Protein AF-A0A1Q3W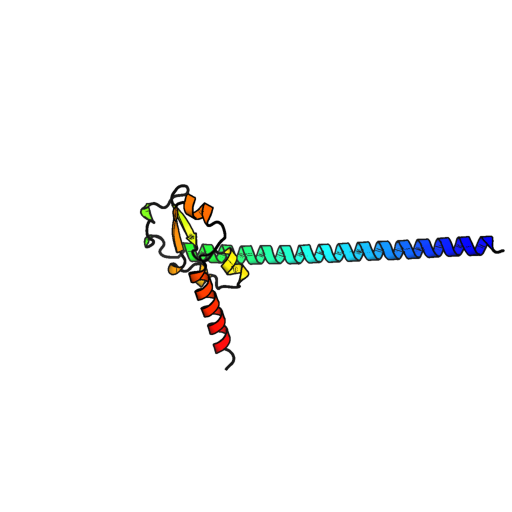SR1-F1 (afdb_monomer_lite)

Structure (mmCIF, N/CA/C/O backbone):
data_AF-A0A1Q3WSR1-F1
#
_entry.id   AF-A0A1Q3WSR1-F1
#
loop_
_atom_site.group_PDB
_atom_site.id
_atom_site.type_symbol
_atom_site.label_atom_id
_atom_site.label_alt_id
_atom_site.label_comp_id
_atom_site.label_asym_id
_atom_site.label_entity_id
_atom_site.label_seq_id
_atom_site.pdbx_PDB_ins_code
_atom_site.Cartn_x
_atom_site.Cartn_y
_atom_site.Cartn_z
_atom_site.occupancy
_atom_site.B_iso_or_equiv
_atom_site.auth_seq_id
_atom_site.auth_comp_id
_atom_site.auth_asym_id
_atom_site.auth_atom_id
_atom_site.pdbx_PDB_model_num
ATOM 1 N N . MET A 1 1 ? 48.053 4.227 -53.765 1.00 57.50 1 MET A N 1
ATOM 2 C CA . MET A 1 1 ? 47.174 3.125 -53.301 1.00 57.50 1 MET A CA 1
ATOM 3 C C . MET A 1 1 ? 46.746 3.233 -51.829 1.00 57.50 1 MET A C 1
ATOM 5 O O . MET A 1 1 ? 45.699 2.696 -51.495 1.00 57.50 1 MET A O 1
ATOM 9 N N . GLU A 1 2 ? 47.460 3.946 -50.946 1.00 57.81 2 GLU A N 1
ATOM 10 C CA . GLU A 1 2 ? 47.101 4.036 -49.511 1.00 57.81 2 GLU A CA 1
ATOM 11 C C . GLU A 1 2 ? 45.817 4.828 -49.201 1.00 57.81 2 GLU A C 1
ATOM 13 O O . GLU A 1 2 ? 45.042 4.427 -48.335 1.00 57.81 2 GLU A O 1
ATOM 18 N N . ARG A 1 3 ? 45.518 5.893 -49.960 1.00 57.91 3 ARG A N 1
ATOM 19 C CA . ARG A 1 3 ? 44.303 6.717 -49.775 1.00 57.91 3 ARG A CA 1
ATOM 20 C C . ARG A 1 3 ? 42.979 5.942 -49.905 1.00 57.91 3 ARG A C 1
ATOM 22 O O . ARG A 1 3 ? 41.986 6.349 -49.312 1.00 57.91 3 ARG A O 1
ATOM 29 N N . PHE A 1 4 ? 42.958 4.827 -50.640 1.00 59.62 4 PHE A N 1
ATOM 30 C CA . PHE A 1 4 ? 41.748 4.022 -50.864 1.00 59.62 4 PHE A CA 1
ATOM 31 C C . PHE A 1 4 ? 41.446 3.069 -49.690 1.00 59.62 4 PHE A C 1
ATOM 33 O O . PHE A 1 4 ? 40.285 2.847 -49.354 1.00 59.62 4 PHE A O 1
ATOM 40 N N . LYS A 1 5 ? 42.487 2.575 -48.997 1.00 62.59 5 LYS A N 1
ATOM 41 C CA . LYS A 1 5 ? 42.347 1.715 -47.805 1.00 62.59 5 LYS A CA 1
ATOM 42 C C . LYS A 1 5 ? 41.746 2.474 -46.612 1.00 62.59 5 LYS A C 1
ATOM 44 O O . LYS A 1 5 ? 40.928 1.918 -45.886 1.00 62.59 5 LYS A O 1
ATOM 49 N N . GLY A 1 6 ? 42.082 3.758 -46.457 1.00 70.50 6 GLY A N 1
ATOM 50 C CA . GLY A 1 6 ? 41.540 4.608 -45.389 1.00 70.50 6 GLY A CA 1
ATOM 51 C C . GLY A 1 6 ? 40.036 4.878 -45.513 1.00 70.50 6 GLY A C 1
ATOM 52 O O . GLY A 1 6 ? 39.322 4.825 -44.515 1.00 70.50 6 GLY A O 1
ATOM 53 N N . TRP A 1 7 ? 39.526 5.110 -46.730 1.00 74.81 7 TRP A N 1
ATOM 54 C CA . TRP A 1 7 ? 38.093 5.358 -46.951 1.00 74.81 7 TRP A CA 1
ATOM 55 C C . TRP A 1 7 ? 37.237 4.125 -46.632 1.00 74.81 7 TRP A C 1
ATOM 57 O O . TRP A 1 7 ? 36.203 4.256 -45.983 1.00 74.81 7 TRP A O 1
ATOM 67 N N . TYR A 1 8 ? 37.696 2.927 -47.006 1.00 74.75 8 TYR A N 1
ATOM 68 C CA . TYR A 1 8 ? 36.999 1.677 -46.689 1.00 74.75 8 TYR A CA 1
ATOM 69 C C . TYR A 1 8 ? 36.946 1.405 -45.177 1.00 74.75 8 TYR A C 1
ATOM 71 O O . TYR A 1 8 ? 35.878 1.098 -44.646 1.00 74.75 8 TYR A O 1
ATOM 79 N N . GLN A 1 9 ? 38.063 1.602 -44.464 1.00 77.69 9 GLN A N 1
ATOM 80 C CA . GLN A 1 9 ? 38.105 1.462 -43.004 1.00 77.69 9 GLN A CA 1
ATOM 81 C C . GLN A 1 9 ? 37.158 2.455 -42.311 1.00 77.69 9 GLN A C 1
ATOM 83 O O . GLN A 1 9 ? 36.388 2.070 -41.437 1.00 77.69 9 GLN A O 1
ATOM 88 N N . LEU A 1 10 ? 37.136 3.715 -42.762 1.00 79.75 10 LEU A N 1
ATOM 89 C CA . LEU A 1 10 ? 36.224 4.744 -42.250 1.00 79.75 10 LEU A CA 1
ATOM 90 C C . LEU A 1 10 ? 34.745 4.368 -42.428 1.00 79.75 10 LEU A C 1
ATOM 92 O O . LEU A 1 10 ? 33.940 4.624 -41.532 1.00 79.75 10 LEU A O 1
ATOM 96 N N . GLN A 1 11 ? 34.367 3.784 -43.570 1.00 80.38 11 GLN A N 1
ATOM 97 C CA . GLN A 1 11 ? 32.992 3.324 -43.807 1.00 80.38 11 GLN A CA 1
ATOM 98 C C . GLN A 1 11 ? 32.638 2.125 -42.921 1.00 80.38 11 GLN A C 1
ATOM 100 O O . GLN A 1 11 ? 31.557 2.097 -42.330 1.00 80.38 11 GLN A O 1
ATOM 105 N N . HIS A 1 12 ? 33.561 1.171 -42.772 1.00 81.19 12 HIS A N 1
ATOM 106 C CA . HIS A 1 12 ? 33.373 0.026 -41.887 1.00 81.19 12 HIS A CA 1
ATOM 107 C C . HIS A 1 12 ? 33.180 0.470 -40.429 1.00 81.19 12 HIS A C 1
ATOM 109 O O . HIS A 1 12 ? 32.213 0.067 -39.786 1.00 81.19 12 HIS A O 1
ATOM 115 N N . ASP A 1 13 ? 34.025 1.370 -39.926 1.00 88.19 13 ASP A N 1
ATOM 116 C CA . ASP A 1 13 ? 33.946 1.860 -38.547 1.00 88.19 13 ASP A CA 1
ATOM 117 C C . ASP A 1 13 ? 32.657 2.649 -38.284 1.00 88.19 13 ASP A C 1
ATOM 119 O O . ASP A 1 13 ? 32.052 2.514 -37.219 1.00 88.19 13 ASP A O 1
ATOM 123 N N . LYS A 1 14 ? 32.193 3.446 -39.257 1.00 88.62 14 LYS A N 1
ATOM 124 C CA . LYS A 1 14 ? 30.889 4.127 -39.179 1.00 88.62 14 LYS A CA 1
ATOM 125 C C . LYS A 1 14 ? 29.739 3.128 -39.072 1.00 88.62 14 LYS A C 1
ATOM 127 O O . LYS A 1 14 ? 28.873 3.302 -38.219 1.00 88.62 14 LYS A O 1
ATOM 132 N N . HIS A 1 15 ? 29.753 2.071 -39.884 1.00 89.31 15 HIS A N 1
ATOM 133 C CA . HIS A 1 15 ? 28.731 1.021 -39.842 1.00 89.31 15 HIS A CA 1
ATOM 134 C C . HIS A 1 15 ? 28.733 0.269 -38.511 1.00 89.31 15 HIS A C 1
ATOM 136 O O . HIS A 1 15 ? 27.676 0.033 -37.931 1.00 89.31 15 HIS A O 1
ATOM 142 N N . GLN A 1 16 ? 29.915 -0.065 -37.985 1.00 89.81 16 GLN A N 1
ATOM 143 C CA . GLN A 1 16 ? 30.031 -0.718 -36.679 1.00 89.81 16 GLN A CA 1
ATOM 144 C C . GLN A 1 16 ? 29.532 0.187 -35.549 1.00 89.81 16 GLN A C 1
ATOM 146 O O . GLN A 1 16 ? 28.783 -0.272 -34.688 1.00 89.81 16 GLN A O 1
ATOM 151 N N . LYS A 1 17 ? 29.864 1.484 -35.577 1.00 91.50 17 LYS A N 1
ATOM 152 C CA . LYS A 1 17 ? 29.350 2.460 -34.603 1.00 91.50 17 LYS A CA 1
ATOM 153 C C . LYS A 1 17 ? 27.829 2.601 -34.673 1.00 91.50 17 LYS A C 1
ATOM 155 O O . LYS A 1 17 ? 27.182 2.647 -33.630 1.00 91.50 17 LYS A O 1
ATOM 160 N N . GLU A 1 18 ? 27.242 2.622 -35.869 1.00 92.38 18 GLU A N 1
ATOM 161 C CA . GLU A 1 18 ? 25.784 2.698 -36.026 1.00 92.38 18 GLU A CA 1
ATOM 162 C C . GLU A 1 18 ? 25.090 1.413 -35.544 1.00 92.38 18 GLU A C 1
ATOM 164 O O . GLU A 1 18 ? 24.081 1.478 -34.839 1.00 92.38 18 GLU A O 1
ATOM 169 N N . LYS A 1 19 ? 25.666 0.236 -35.821 1.00 93.31 19 LYS A N 1
ATOM 170 C CA . LYS A 1 19 ? 25.193 -1.042 -35.260 1.00 93.31 19 LYS A CA 1
ATOM 171 C C . LYS A 1 19 ? 25.240 -1.058 -33.733 1.00 93.31 19 LYS A C 1
ATOM 173 O O . LYS A 1 19 ? 24.278 -1.457 -33.087 1.00 93.31 19 LYS A O 1
ATOM 178 N N . GLN A 1 20 ? 26.340 -0.596 -33.145 1.00 93.25 20 GLN A N 1
ATOM 179 C CA . GLN A 1 20 ? 26.474 -0.509 -31.689 1.00 93.25 20 GLN A CA 1
ATOM 180 C C . GLN A 1 20 ? 25.448 0.461 -31.092 1.00 93.25 20 GLN A C 1
ATOM 182 O O . GLN A 1 20 ? 24.801 0.149 -30.093 1.00 93.25 20 GLN A O 1
ATOM 187 N N . ARG A 1 21 ? 25.241 1.617 -31.729 1.00 94.88 21 ARG A N 1
ATOM 188 C CA . ARG A 1 21 ? 24.255 2.614 -31.299 1.00 94.88 21 ARG A CA 1
ATOM 189 C C . ARG A 1 21 ? 22.827 2.076 -31.362 1.00 94.88 21 ARG A C 1
ATOM 191 O O . ARG A 1 21 ? 22.069 2.260 -30.412 1.00 94.88 21 ARG A O 1
ATOM 198 N N . THR A 1 22 ? 22.456 1.423 -32.459 1.00 95.19 22 THR A N 1
ATOM 199 C CA . THR A 1 22 ? 21.119 0.832 -32.631 1.00 95.19 22 THR A CA 1
ATOM 200 C C . THR A 1 22 ? 20.863 -0.279 -31.615 1.00 95.19 22 THR A C 1
ATOM 202 O O . THR A 1 22 ? 19.831 -0.238 -30.944 1.00 95.19 22 THR A O 1
ATOM 205 N N . ALA A 1 23 ? 21.833 -1.172 -31.393 1.00 95.75 23 ALA A N 1
ATOM 206 C CA . ALA A 1 23 ? 21.752 -2.196 -30.352 1.00 95.75 23 ALA A CA 1
ATOM 207 C C . ALA A 1 23 ? 21.584 -1.588 -28.947 1.00 95.75 23 ALA A C 1
ATOM 209 O O . ALA A 1 23 ? 20.735 -2.029 -28.174 1.00 95.75 23 ALA A O 1
ATOM 210 N N . GLN A 1 24 ? 22.328 -0.525 -28.620 1.00 95.31 24 GLN A N 1
ATOM 211 C CA . GLN A 1 24 ? 22.188 0.161 -27.331 1.00 95.31 24 GLN A CA 1
ATOM 212 C C . GLN A 1 24 ? 20.802 0.803 -27.159 1.00 95.31 24 GLN A C 1
ATOM 214 O O . GLN A 1 24 ? 20.219 0.755 -26.073 1.00 95.31 24 GLN A O 1
ATOM 219 N N . ILE A 1 25 ? 20.255 1.409 -28.219 1.00 97.19 25 ILE A N 1
ATOM 220 C CA . ILE A 1 25 ? 18.901 1.984 -28.206 1.00 97.19 25 ILE A CA 1
ATOM 221 C C . ILE A 1 25 ? 17.861 0.890 -27.958 1.00 97.19 25 ILE A C 1
ATOM 223 O O . ILE A 1 25 ? 16.946 1.092 -27.159 1.00 97.19 25 ILE A O 1
ATOM 227 N N . GLU A 1 26 ? 17.993 -0.256 -28.621 1.00 97.25 26 GLU A N 1
ATOM 228 C CA . GLU A 1 26 ? 17.088 -1.392 -28.457 1.00 97.25 26 GLU A CA 1
ATOM 229 C C . GLU A 1 26 ? 17.137 -1.957 -27.033 1.00 97.25 26 GLU A C 1
ATOM 231 O O . GLU A 1 26 ? 16.090 -2.105 -26.401 1.00 97.25 26 GLU A O 1
ATOM 236 N N . GLN A 1 27 ? 18.335 -2.149 -26.474 1.00 96.75 27 GLN A N 1
ATOM 237 C CA . GLN A 1 27 ? 18.509 -2.572 -25.082 1.00 96.75 27 GLN A CA 1
ATOM 238 C C . GLN A 1 27 ? 17.853 -1.597 -24.096 1.00 96.75 27 GLN A C 1
ATOM 240 O O . GLN A 1 27 ? 17.128 -2.012 -23.190 1.00 96.75 27 GLN A O 1
ATOM 245 N N . ASN A 1 28 ? 18.044 -0.290 -24.292 1.00 97.88 28 ASN A N 1
ATOM 246 C CA . ASN A 1 28 ? 17.428 0.729 -23.441 1.00 97.88 28 ASN A CA 1
ATOM 247 C C . ASN A 1 28 ? 15.895 0.717 -23.550 1.00 97.88 28 ASN A C 1
ATOM 249 O O . ASN A 1 28 ? 15.201 0.886 -22.545 1.00 97.88 28 ASN A O 1
ATOM 253 N N . ARG A 1 29 ? 15.352 0.502 -24.756 1.00 97.62 29 ARG A N 1
ATOM 254 C CA . ARG A 1 29 ? 13.904 0.364 -24.979 1.00 97.62 29 ARG A CA 1
ATOM 255 C C . ARG A 1 29 ? 13.348 -0.878 -24.288 1.00 97.62 29 ARG A C 1
ATOM 257 O O . ARG A 1 29 ? 12.327 -0.762 -23.616 1.00 97.62 29 ARG A O 1
ATOM 264 N N . ALA A 1 30 ? 14.025 -2.019 -24.406 1.00 97.44 30 ALA A N 1
ATOM 265 C CA . ALA A 1 30 ? 13.631 -3.262 -23.751 1.00 97.44 30 ALA A CA 1
ATOM 266 C C . ALA A 1 30 ? 13.629 -3.114 -22.223 1.00 97.44 30 ALA A C 1
ATOM 268 O O . ALA A 1 30 ? 12.635 -3.434 -21.576 1.00 97.44 30 ALA A O 1
ATOM 269 N N . LYS A 1 31 ? 14.688 -2.523 -21.651 1.00 97.50 31 LYS A N 1
ATOM 270 C CA . LYS A 1 31 ? 14.769 -2.241 -20.211 1.00 97.50 31 LYS A CA 1
ATOM 271 C C . LYS A 1 31 ? 13.621 -1.346 -19.739 1.00 97.50 31 LYS A C 1
ATOM 273 O O . LYS A 1 31 ? 12.954 -1.663 -18.760 1.00 97.50 31 LYS A O 1
ATOM 278 N N . LYS A 1 32 ? 13.340 -0.262 -20.468 1.00 97.81 32 LYS A N 1
ATOM 279 C CA . LYS A 1 32 ? 12.237 0.652 -20.142 1.00 97.81 32 LYS A CA 1
ATOM 280 C C . LYS A 1 32 ? 10.866 -0.028 -20.244 1.00 97.81 32 LYS A C 1
ATOM 282 O O . LYS A 1 32 ? 9.981 0.262 -19.442 1.00 97.81 32 LYS A O 1
ATOM 287 N N . ALA A 1 33 ? 10.676 -0.907 -21.227 1.00 97.56 33 ALA A N 1
ATOM 288 C CA . ALA A 1 33 ? 9.442 -1.675 -21.376 1.00 97.56 33 ALA A CA 1
ATOM 289 C C . ALA A 1 33 ? 9.239 -2.646 -20.201 1.00 97.56 33 ALA A C 1
ATOM 291 O O . ALA A 1 33 ? 8.135 -2.728 -19.664 1.00 97.56 33 ALA A O 1
ATOM 292 N N . GLU A 1 34 ? 10.307 -3.312 -19.762 1.00 97.75 34 GLU A N 1
ATOM 293 C CA . GLU A 1 34 ? 10.274 -4.211 -18.609 1.00 97.75 34 GLU A CA 1
ATOM 294 C C . GLU A 1 34 ? 9.972 -3.467 -17.303 1.00 97.75 34 GLU A C 1
ATOM 296 O O . GLU A 1 34 ? 9.078 -3.855 -16.553 1.00 97.75 34 GLU A O 1
ATOM 301 N N . GLU A 1 35 ? 10.638 -2.337 -17.063 1.00 97.81 35 GLU A N 1
ATOM 302 C CA . GLU A 1 35 ? 10.357 -1.474 -15.909 1.00 97.81 35 GLU A CA 1
ATOM 303 C C . GLU A 1 35 ? 8.894 -1.000 -15.899 1.00 97.81 35 GLU A C 1
ATOM 305 O O . GLU A 1 35 ? 8.229 -1.029 -14.861 1.00 97.81 35 GLU A O 1
ATOM 310 N N . ALA A 1 36 ? 8.354 -0.614 -17.060 1.00 97.69 36 ALA A N 1
ATOM 311 C CA . ALA A 1 36 ? 6.953 -0.220 -17.188 1.00 97.69 36 ALA A CA 1
ATOM 312 C C . ALA A 1 36 ? 5.987 -1.383 -16.896 1.00 97.69 36 ALA A C 1
ATOM 314 O O . ALA A 1 36 ? 4.946 -1.167 -16.265 1.00 97.69 36 ALA A O 1
ATOM 315 N N . ARG A 1 37 ? 6.328 -2.610 -17.314 1.00 97.94 37 ARG A N 1
ATOM 316 C CA . ARG A 1 37 ? 5.553 -3.823 -17.019 1.00 97.94 37 ARG A CA 1
ATOM 317 C C . ARG A 1 37 ? 5.509 -4.097 -15.518 1.00 97.94 37 ARG A C 1
ATOM 319 O O . ARG A 1 37 ? 4.417 -4.158 -14.955 1.00 97.94 37 ARG A O 1
ATOM 326 N N . LEU A 1 38 ? 6.668 -4.153 -14.866 1.00 96.88 38 LEU A N 1
ATOM 327 C CA . LEU A 1 38 ? 6.777 -4.390 -13.422 1.00 96.88 38 LEU A CA 1
ATOM 328 C C . LEU A 1 38 ? 6.019 -3.327 -12.613 1.00 96.88 38 LEU A C 1
ATOM 330 O O . LEU A 1 38 ? 5.307 -3.638 -11.656 1.00 96.88 38 LEU A O 1
ATOM 334 N N . MET A 1 39 ? 6.106 -2.058 -13.023 1.00 96.75 39 MET A N 1
ATOM 335 C CA . MET A 1 39 ? 5.354 -0.973 -12.388 1.00 96.75 39 MET A CA 1
ATOM 336 C C . MET A 1 39 ? 3.837 -1.134 -12.548 1.00 96.75 39 MET A C 1
ATOM 338 O O . MET A 1 39 ? 3.086 -0.858 -11.606 1.00 96.75 39 MET A O 1
ATOM 342 N N . ARG A 1 40 ? 3.367 -1.594 -13.714 1.00 97.19 40 ARG A N 1
ATOM 343 C CA . ARG A 1 40 ? 1.944 -1.873 -13.956 1.00 97.19 40 ARG A CA 1
ATOM 344 C C . ARG A 1 40 ? 1.444 -3.019 -13.081 1.00 97.19 40 ARG A C 1
ATOM 346 O O . ARG A 1 40 ? 0.393 -2.872 -12.458 1.00 97.19 40 ARG A O 1
ATOM 353 N N . GLU A 1 41 ? 2.190 -4.114 -13.006 1.00 97.25 41 GLU A N 1
ATOM 354 C CA . GLU A 1 41 ? 1.855 -5.277 -12.177 1.00 97.25 41 GLU A CA 1
ATOM 355 C C . GLU A 1 41 ? 1.798 -4.898 -10.696 1.00 97.25 41 GLU A C 1
ATOM 357 O O . GLU A 1 41 ? 0.797 -5.152 -10.025 1.00 97.25 41 GLU A O 1
ATOM 362 N N . LYS A 1 42 ? 2.804 -4.168 -10.200 1.00 96.31 42 LYS A N 1
ATOM 363 C CA . LYS A 1 42 ? 2.817 -3.660 -8.823 1.00 96.31 42 LYS A CA 1
ATOM 364 C C . LYS A 1 42 ? 1.614 -2.762 -8.525 1.00 96.31 42 LYS A C 1
ATOM 366 O O . LYS A 1 42 ? 1.018 -2.872 -7.455 1.00 96.31 42 LYS A O 1
ATOM 371 N N . LYS A 1 43 ? 1.225 -1.891 -9.464 1.00 96.88 43 LYS A N 1
ATOM 372 C CA . LYS A 1 43 ? 0.037 -1.031 -9.326 1.00 96.88 43 LYS A CA 1
ATOM 373 C C . LYS A 1 43 ? -1.258 -1.847 -9.270 1.00 96.88 43 LYS A C 1
ATOM 375 O O . LYS A 1 43 ? -2.151 -1.507 -8.497 1.00 96.88 43 LYS A O 1
ATOM 380 N N . GLN A 1 44 ? -1.366 -2.905 -10.073 1.00 97.94 44 GLN A N 1
ATOM 381 C CA . GLN A 1 44 ? -2.520 -3.808 -10.061 1.00 97.94 44 GLN A CA 1
ATOM 382 C C . GLN A 1 44 ? -2.598 -4.606 -8.755 1.00 97.94 44 GLN A C 1
ATOM 384 O O . GLN A 1 44 ? -3.662 -4.645 -8.142 1.00 97.94 44 GLN A O 1
ATOM 389 N N . ALA A 1 45 ? -1.474 -5.159 -8.293 1.00 98.19 45 ALA A N 1
ATOM 390 C CA . ALA A 1 45 ? -1.389 -5.874 -7.023 1.00 98.19 45 ALA A CA 1
ATOM 391 C C . ALA A 1 45 ? -1.761 -4.972 -5.837 1.00 98.19 45 ALA A C 1
ATOM 393 O O . ALA A 1 45 ? -2.574 -5.362 -5.001 1.00 98.19 45 ALA A O 1
ATOM 394 N N . TRP A 1 46 ? -1.242 -3.738 -5.806 1.00 97.94 46 TRP A N 1
ATOM 395 C CA . TRP A 1 46 ? -1.615 -2.741 -4.800 1.00 97.94 46 TRP A CA 1
ATOM 396 C C . TRP A 1 46 ? -3.117 -2.461 -4.810 1.00 97.94 46 TRP A C 1
ATOM 398 O O . TRP A 1 46 ? -3.747 -2.491 -3.759 1.00 97.94 46 TRP A O 1
ATOM 408 N N . LYS A 1 47 ? -3.698 -2.226 -5.994 1.00 98.12 47 LYS A N 1
ATOM 409 C CA . LYS A 1 47 ? -5.129 -1.945 -6.122 1.00 98.12 47 LYS A CA 1
ATOM 410 C C . LYS A 1 47 ? -5.980 -3.105 -5.606 1.00 98.12 47 LYS A C 1
ATOM 412 O O . LYS A 1 47 ? -6.910 -2.878 -4.839 1.00 98.12 47 LYS A O 1
ATOM 417 N N . LEU A 1 48 ? -5.658 -4.335 -6.005 1.00 98.44 48 LEU A N 1
ATOM 418 C CA . LEU A 1 48 ? -6.381 -5.523 -5.554 1.00 98.44 48 LEU A CA 1
ATOM 419 C C . LEU A 1 48 ? -6.300 -5.675 -4.030 1.00 98.44 48 LEU A C 1
ATOM 421 O O . LEU A 1 48 ? -7.318 -5.911 -3.378 1.00 98.44 48 LEU A O 1
ATOM 425 N N . TYR A 1 49 ? -5.106 -5.492 -3.465 1.00 98.69 49 TYR A N 1
ATOM 426 C CA . TYR A 1 49 ? -4.883 -5.532 -2.025 1.00 98.69 49 TYR A CA 1
ATOM 427 C C . TYR A 1 49 ? -5.710 -4.467 -1.298 1.00 98.69 49 TYR A C 1
ATOM 429 O O . TYR A 1 49 ? -6.496 -4.790 -0.408 1.00 98.69 49 TYR A O 1
ATOM 437 N N . SER A 1 50 ? -5.598 -3.201 -1.715 1.00 98.25 50 SER A N 1
ATOM 438 C CA . SER A 1 50 ? -6.306 -2.091 -1.076 1.00 98.25 50 SER A CA 1
ATOM 439 C C . SER A 1 50 ? -7.822 -2.241 -1.175 1.00 98.25 50 SER A C 1
ATOM 441 O O . SER A 1 50 ? -8.521 -2.012 -0.191 1.00 98.25 50 SER A O 1
ATOM 443 N N . ASP A 1 51 ? -8.339 -2.656 -2.335 1.00 98.44 51 ASP A N 1
ATOM 444 C CA . ASP A 1 51 ? -9.775 -2.862 -2.541 1.00 98.44 51 ASP A CA 1
ATOM 445 C C . ASP A 1 51 ? -10.297 -3.986 -1.631 1.00 98.44 51 ASP A C 1
ATOM 447 O O . ASP A 1 51 ? -11.372 -3.864 -1.040 1.00 98.44 51 ASP A O 1
ATOM 451 N N . THR A 1 52 ? -9.515 -5.058 -1.471 1.00 98.62 52 THR A N 1
ATOM 452 C CA . THR A 1 52 ? -9.855 -6.190 -0.598 1.00 98.62 52 THR A CA 1
ATOM 453 C C . THR A 1 52 ? -9.870 -5.777 0.870 1.00 98.62 52 THR A C 1
ATOM 455 O O . THR A 1 52 ? -10.851 -6.050 1.561 1.00 98.62 52 THR A O 1
ATOM 458 N N . VAL A 1 53 ? -8.843 -5.059 1.337 1.00 98.62 53 VAL A N 1
ATOM 459 C CA . VAL A 1 53 ? -8.801 -4.516 2.705 1.00 98.62 53 VAL A CA 1
ATOM 460 C C . VAL A 1 53 ? -10.016 -3.630 2.965 1.00 98.62 53 VAL A C 1
ATOM 462 O O . VAL A 1 53 ? -10.735 -3.851 3.933 1.00 98.62 53 VAL A O 1
ATOM 465 N N . TRP A 1 54 ? -10.322 -2.681 2.077 1.00 98.31 54 TRP A N 1
ATOM 466 C CA . TRP A 1 54 ? -11.472 -1.791 2.258 1.00 98.31 54 TRP A CA 1
ATOM 467 C C . TRP A 1 54 ? -12.814 -2.519 2.230 1.00 98.31 54 TRP A C 1
ATOM 469 O O . TRP A 1 54 ? -13.721 -2.150 2.979 1.00 98.31 54 TRP A O 1
ATOM 479 N N . LYS A 1 55 ? -12.957 -3.550 1.391 1.00 98.50 55 LYS A N 1
ATOM 480 C CA . LYS A 1 55 ? -14.144 -4.412 1.383 1.00 98.50 55 LYS A CA 1
ATOM 481 C C . LYS A 1 55 ? -14.334 -5.086 2.744 1.00 98.50 55 LYS A C 1
ATOM 483 O O . LYS A 1 55 ? -15.437 -5.048 3.279 1.00 98.50 55 LYS A O 1
ATOM 488 N N . LEU A 1 56 ? -13.269 -5.659 3.305 1.00 98.62 56 LEU A N 1
ATOM 489 C CA . LEU A 1 56 ? -13.294 -6.334 4.605 1.00 98.62 56 LEU A CA 1
ATOM 490 C C . LEU A 1 56 ? -13.511 -5.348 5.763 1.00 98.62 56 LEU A C 1
ATOM 492 O O . LEU A 1 56 ? -14.322 -5.615 6.642 1.00 98.62 56 LEU A O 1
ATOM 496 N N . THR A 1 57 ? -12.873 -4.176 5.727 1.00 98.38 57 THR A N 1
ATOM 497 C CA . THR A 1 57 ? -13.035 -3.116 6.734 1.00 98.38 57 THR A CA 1
ATOM 498 C C . THR A 1 57 ? -14.484 -2.639 6.814 1.00 98.38 57 THR A C 1
ATOM 500 O O . THR A 1 57 ? -15.013 -2.453 7.903 1.00 98.38 57 THR A O 1
ATOM 503 N N . LYS A 1 58 ? -15.166 -2.478 5.672 1.00 97.12 58 LYS A N 1
ATOM 504 C CA . LYS A 1 58 ? -16.585 -2.076 5.642 1.00 97.12 58 LYS A CA 1
ATOM 505 C C . LYS A 1 58 ? -17.535 -3.144 6.188 1.00 97.12 58 LYS A C 1
ATOM 507 O O . LYS A 1 58 ? -18.656 -2.801 6.545 1.00 97.12 58 LYS A O 1
ATOM 512 N N . ALA A 1 59 ? -17.107 -4.405 6.228 1.00 98.00 59 ALA A N 1
ATOM 513 C CA . ALA A 1 59 ? -17.882 -5.506 6.791 1.00 98.00 59 ALA A CA 1
ATOM 514 C C . ALA A 1 59 ? -17.707 -5.649 8.316 1.00 98.00 59 ALA A C 1
ATOM 516 O O . ALA A 1 59 ? -18.470 -6.381 8.942 1.00 98.00 59 ALA A O 1
ATOM 517 N N . GLN A 1 60 ? -16.729 -4.963 8.921 1.00 98.31 60 GLN A N 1
ATOM 518 C CA . GLN A 1 60 ? -16.542 -4.954 10.373 1.00 98.31 60 GLN A CA 1
ATOM 519 C C . GLN A 1 60 ? -17.675 -4.189 11.077 1.00 98.31 60 GLN A C 1
ATOM 521 O O . GLN A 1 60 ? -18.255 -3.267 10.491 1.00 98.31 60 GLN A O 1
ATOM 526 N N . PRO A 1 61 ? -17.970 -4.492 12.355 1.00 97.56 61 PRO A N 1
ATOM 527 C CA . PRO A 1 61 ? -18.962 -3.758 13.136 1.00 97.56 61 PRO A CA 1
ATOM 528 C C . PRO A 1 61 ? -18.423 -2.381 13.573 1.00 97.56 61 PRO A C 1
ATOM 530 O O . PRO A 1 61 ? -18.246 -2.114 14.751 1.00 97.56 61 PRO A O 1
ATOM 533 N N . LEU A 1 62 ? -18.177 -1.470 12.621 1.00 97.38 62 LEU A N 1
ATOM 534 C CA . LEU A 1 62 ? -17.530 -0.168 12.867 1.00 97.38 62 LEU A CA 1
ATOM 535 C C . LEU A 1 62 ? -18.232 0.685 13.933 1.00 97.38 62 LEU A C 1
ATOM 537 O O . LEU A 1 62 ? -17.581 1.497 14.583 1.00 97.38 62 LEU A O 1
ATOM 541 N N . HIS A 1 63 ? -19.538 0.485 14.123 1.00 96.62 63 HIS A N 1
ATOM 542 C CA . HIS A 1 63 ? -20.343 1.169 15.133 1.00 96.62 63 HIS A CA 1
ATOM 543 C C . HIS A 1 63 ? -19.903 0.886 16.576 1.00 96.62 63 HIS A C 1
ATOM 545 O O . HIS A 1 63 ? -20.276 1.634 17.473 1.00 96.62 63 HIS A O 1
ATOM 551 N N . THR A 1 64 ? -19.111 -0.165 16.811 1.00 97.62 64 THR A N 1
ATOM 552 C CA . THR A 1 64 ? -18.562 -0.481 18.136 1.00 97.62 64 THR A CA 1
ATOM 553 C C . THR A 1 64 ? -17.253 0.251 18.427 1.00 97.62 64 THR A C 1
ATOM 555 O O . THR A 1 64 ? -16.730 0.137 19.534 1.00 97.62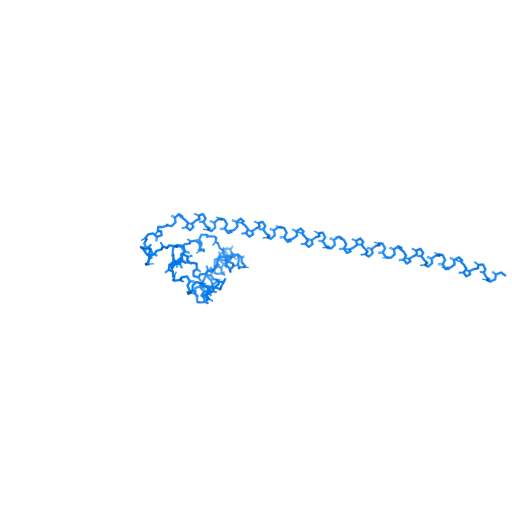 64 THR A O 1
ATOM 558 N N . LEU A 1 65 ? -16.679 0.965 17.450 1.00 97.50 65 LEU A N 1
ATOM 559 C CA . LEU A 1 65 ? -15.448 1.722 17.657 1.00 97.50 65 LEU A CA 1
ATOM 560 C C . LEU A 1 65 ? -15.719 2.983 18.495 1.00 97.50 65 LEU A C 1
ATOM 562 O O . LEU A 1 65 ? -16.724 3.666 18.278 1.00 97.50 65 LEU A O 1
ATOM 566 N N . PRO A 1 66 ? -14.803 3.357 19.406 1.00 96.00 66 PRO A N 1
ATOM 567 C CA . PRO A 1 66 ? -14.877 4.639 20.095 1.00 96.00 66 PRO A CA 1
ATOM 568 C C . PRO A 1 66 ? -14.933 5.806 19.102 1.00 96.00 66 PRO A C 1
ATOM 570 O O . PRO A 1 66 ? -14.220 5.795 18.100 1.00 96.00 66 PRO A O 1
ATOM 573 N N . ASN A 1 67 ? -15.742 6.825 19.409 1.00 95.06 67 ASN A N 1
ATOM 574 C CA . ASN A 1 67 ? -15.989 8.004 18.566 1.00 95.06 67 ASN A CA 1
ATOM 575 C C . ASN A 1 67 ? -16.692 7.716 17.225 1.00 95.06 67 ASN A C 1
ATOM 577 O O . ASN A 1 67 ? -16.649 8.558 16.326 1.00 95.06 67 ASN A O 1
ATOM 581 N N . TYR A 1 68 ? -17.343 6.560 17.055 1.00 95.75 68 TYR A N 1
ATOM 582 C CA . TYR A 1 68 ? -18.118 6.287 15.841 1.00 95.75 68 TYR A CA 1
ATOM 583 C C . TYR A 1 68 ? -19.238 7.300 15.599 1.00 95.75 68 TYR A C 1
ATOM 585 O O . TYR A 1 68 ? -19.470 7.705 14.463 1.00 95.75 68 TYR A O 1
ATOM 593 N N . ASP A 1 69 ? -19.882 7.749 16.668 1.00 95.44 69 ASP A N 1
ATOM 594 C CA . ASP A 1 69 ? -20.889 8.807 16.677 1.00 95.44 69 ASP A CA 1
ATOM 595 C C . ASP A 1 69 ? -20.366 10.149 16.144 1.00 95.44 69 ASP A C 1
ATOM 597 O O . ASP A 1 69 ? -21.126 10.918 15.561 1.00 95.44 69 ASP A O 1
ATOM 601 N N . LYS A 1 70 ? -19.063 10.411 16.292 1.00 93.44 70 LYS A N 1
ATOM 602 C CA . LYS A 1 70 ? -18.408 11.640 15.818 1.00 93.44 70 LYS A CA 1
ATOM 603 C C . LYS A 1 70 ? -17.916 11.541 14.380 1.00 93.44 70 LYS A C 1
ATOM 605 O O . LYS A 1 70 ? -17.450 12.535 13.831 1.00 93.44 70 LYS A O 1
ATOM 610 N N . ARG A 1 71 ? -17.958 10.346 13.783 1.00 91.88 71 ARG A N 1
ATOM 611 C CA . ARG A 1 71 ? -17.380 10.079 12.468 1.00 91.88 71 ARG A CA 1
ATOM 612 C C . ARG A 1 71 ? -18.068 10.909 11.393 1.00 91.88 71 ARG A C 1
ATOM 614 O O . ARG A 1 71 ? -19.269 10.792 11.162 1.00 91.88 71 ARG A O 1
ATOM 621 N N . ASP A 1 72 ? -17.263 11.640 10.645 1.00 90.06 72 ASP A N 1
ATOM 622 C CA . ASP A 1 72 ? -17.681 12.386 9.468 1.00 90.06 72 ASP A CA 1
ATOM 623 C C . ASP A 1 72 ? -16.544 12.365 8.424 1.00 90.06 72 ASP A C 1
ATOM 625 O O . ASP A 1 72 ? -15.632 11.535 8.473 1.00 90.06 72 ASP A O 1
ATOM 629 N N . PHE A 1 73 ? -16.602 13.249 7.429 1.00 78.81 73 PHE A N 1
ATOM 630 C CA . PHE A 1 73 ? -15.544 13.354 6.423 1.00 78.81 73 PHE A CA 1
ATOM 631 C C . PHE A 1 73 ? -14.441 14.362 6.787 1.00 78.81 73 PHE A C 1
ATOM 633 O O . PHE A 1 73 ? -13.406 14.390 6.118 1.00 78.81 73 PHE A O 1
ATOM 640 N N . THR A 1 74 ? -14.629 15.172 7.832 1.00 84.62 74 THR A N 1
ATOM 641 C CA . THR A 1 74 ? -13.880 16.422 8.064 1.00 84.62 74 THR A CA 1
ATOM 642 C C . THR A 1 74 ? -13.196 16.517 9.423 1.00 84.62 74 THR A C 1
ATOM 644 O O . THR A 1 74 ? -12.136 17.126 9.524 1.00 84.62 74 THR A O 1
ATOM 647 N N . THR A 1 75 ? -13.779 15.930 10.458 1.00 91.06 75 THR A N 1
ATOM 648 C CA . THR A 1 75 ? -13.348 16.010 11.850 1.00 91.06 75 THR A CA 1
ATOM 649 C C . THR A 1 75 ? -12.861 14.668 12.368 1.00 91.06 75 THR A C 1
ATOM 651 O O . THR A 1 75 ? -11.758 14.6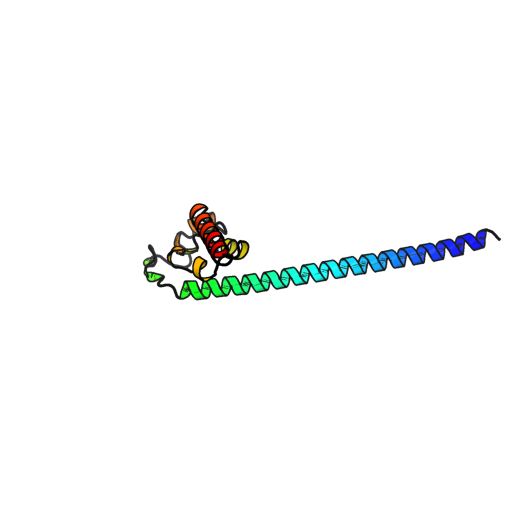37 12.896 1.00 91.06 75 THR A O 1
ATOM 654 N N . TYR A 1 76 ? -13.584 13.563 12.160 1.00 94.69 76 TYR A N 1
ATOM 655 C CA . TYR A 1 76 ? -13.194 12.237 12.658 1.00 94.69 76 TYR A CA 1
ATOM 656 C C . TYR A 1 76 ? -13.242 11.188 11.553 1.00 94.69 76 TYR A C 1
ATOM 658 O O . TYR A 1 76 ? -14.300 10.852 11.024 1.00 94.69 76 TYR A O 1
ATOM 666 N N . GLN A 1 77 ? -12.079 10.626 11.239 1.00 94.44 77 GLN A N 1
ATOM 667 C CA . GLN A 1 77 ? -11.892 9.699 10.132 1.00 94.44 77 GLN A CA 1
ATOM 668 C C . GLN A 1 77 ? -11.555 8.296 10.635 1.00 94.44 77 GLN A C 1
ATOM 670 O O . GLN A 1 77 ? -10.946 8.114 11.688 1.00 94.44 77 GLN A O 1
ATOM 675 N N . LEU A 1 78 ? -11.953 7.296 9.846 1.00 95.69 78 LEU A N 1
ATOM 676 C CA . LEU A 1 78 ? -11.539 5.913 10.058 1.00 95.69 78 LEU A CA 1
ATOM 677 C C . LEU A 1 78 ? -10.074 5.762 9.633 1.00 95.69 78 LEU A C 1
ATOM 679 O O . LEU A 1 78 ? -9.737 6.046 8.484 1.00 95.69 78 LEU A O 1
ATOM 683 N N . ASP A 1 79 ? -9.239 5.292 10.549 1.00 95.81 79 ASP A N 1
ATOM 684 C CA . ASP A 1 79 ? -7.810 5.054 10.362 1.00 95.81 79 ASP A CA 1
ATOM 685 C C . ASP A 1 79 ? -7.470 3.586 10.638 1.00 95.81 79 ASP A C 1
ATOM 687 O O . ASP A 1 79 ? -8.071 2.936 11.500 1.00 95.81 79 ASP A O 1
ATOM 691 N N . HIS A 1 80 ? -6.464 3.088 9.920 1.00 97.12 80 HIS A N 1
ATOM 692 C CA . HIS A 1 80 ? -5.831 1.804 10.192 1.00 97.12 80 HIS A CA 1
ATOM 693 C C . HIS A 1 80 ? -4.574 2.034 11.038 1.00 97.12 80 HIS A C 1
ATOM 695 O O . HIS A 1 80 ? -3.633 2.701 10.591 1.00 97.12 80 HIS A O 1
ATOM 701 N N . ILE A 1 81 ? -4.536 1.455 12.240 1.00 97.38 81 ILE A N 1
ATOM 702 C CA . ILE A 1 81 ? -3.417 1.554 13.193 1.00 97.38 81 ILE A CA 1
ATOM 703 C C . ILE A 1 81 ? -2.115 1.093 12.522 1.00 97.38 81 ILE A C 1
ATOM 705 O O . ILE A 1 81 ? -1.122 1.825 12.501 1.00 97.38 81 ILE A O 1
ATOM 709 N N . VAL A 1 82 ? -2.148 -0.088 11.904 1.00 97.81 82 VAL A N 1
ATOM 710 C CA . VAL A 1 82 ? -1.180 -0.548 10.905 1.00 97.81 82 VAL A CA 1
ATOM 711 C C . VAL A 1 82 ? -1.714 -0.202 9.524 1.00 97.81 82 VAL A C 1
ATOM 713 O O . VAL A 1 82 ? -2.778 -0.676 9.128 1.00 97.81 82 VAL A O 1
ATOM 716 N N . SER A 1 83 ? -0.980 0.629 8.786 1.00 97.00 83 SER A N 1
ATOM 717 C CA . SER A 1 83 ? -1.449 1.190 7.524 1.00 97.00 83 SER A CA 1
ATOM 718 C C . SER A 1 83 ? -1.584 0.123 6.436 1.00 97.00 83 SER A C 1
ATOM 720 O O . SER A 1 83 ? -0.793 -0.816 6.341 1.00 97.00 83 SER A O 1
ATOM 722 N N . VAL A 1 84 ? -2.542 0.322 5.526 1.00 97.62 84 VAL A N 1
ATOM 723 C CA . VAL A 1 84 ? -2.715 -0.528 4.332 1.00 97.62 84 VAL A CA 1
ATOM 724 C C . VAL A 1 84 ? -1.429 -0.596 3.495 1.00 97.62 84 VAL A C 1
ATOM 726 O O . VAL A 1 84 ? -1.130 -1.620 2.885 1.00 97.62 84 VAL A O 1
ATOM 729 N N . THR A 1 85 ? -0.637 0.481 3.495 1.00 96.88 85 THR A N 1
ATOM 730 C CA . THR A 1 85 ? 0.629 0.558 2.751 1.00 96.88 85 THR A CA 1
ATOM 731 C C . THR A 1 85 ? 1.692 -0.356 3.342 1.00 96.88 85 THR A C 1
ATOM 733 O O . THR A 1 85 ? 2.348 -1.078 2.591 1.00 96.88 85 THR A O 1
ATOM 736 N N . ASP A 1 86 ? 1.863 -0.345 4.665 1.00 97.06 86 ASP A N 1
ATOM 737 C CA . ASP A 1 86 ? 2.801 -1.253 5.323 1.00 97.06 86 ASP A CA 1
ATOM 738 C C . ASP A 1 86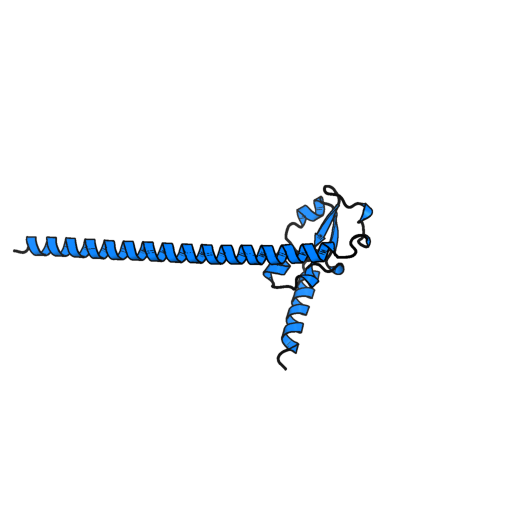 ? 2.299 -2.697 5.243 1.00 97.06 86 ASP A C 1
ATOM 740 O O . ASP A 1 86 ? 3.091 -3.596 4.965 1.00 97.06 86 ASP A O 1
ATOM 744 N N . GLY A 1 87 ? 0.983 -2.909 5.349 1.00 97.38 87 GLY A N 1
ATOM 745 C CA . GLY A 1 87 ? 0.360 -4.204 5.098 1.00 97.38 87 GLY A CA 1
ATOM 746 C C . GLY A 1 87 ? 0.757 -4.796 3.746 1.00 97.38 87 GLY A C 1
ATOM 747 O O . GLY A 1 87 ? 1.285 -5.904 3.684 1.00 97.38 87 GLY A O 1
ATOM 748 N N . PHE A 1 88 ? 0.614 -4.026 2.665 1.00 97.75 88 PHE A N 1
ATOM 749 C CA . PHE A 1 88 ? 1.038 -4.464 1.335 1.00 97.75 88 PHE A CA 1
ATOM 750 C C . PHE A 1 88 ? 2.555 -4.645 1.227 1.00 97.75 88 PHE A C 1
ATOM 752 O O . PHE A 1 88 ? 3.021 -5.640 0.678 1.00 97.75 88 PHE A O 1
ATOM 759 N N . ARG A 1 89 ? 3.340 -3.695 1.757 1.00 96.12 89 ARG A N 1
ATOM 760 C CA . ARG A 1 89 ? 4.810 -3.728 1.689 1.00 96.12 89 ARG A CA 1
ATOM 761 C C . ARG A 1 89 ? 5.384 -4.986 2.336 1.00 96.12 89 ARG A C 1
ATOM 763 O O . ARG A 1 89 ? 6.347 -5.536 1.809 1.00 96.12 89 ARG A O 1
ATOM 770 N N . TYR A 1 90 ? 4.821 -5.410 3.464 1.00 96.06 90 TYR A N 1
ATOM 771 C CA . TYR A 1 90 ? 5.295 -6.566 4.223 1.00 96.06 90 TYR A CA 1
ATOM 772 C C . TYR A 1 90 ? 4.523 -7.858 3.925 1.00 96.06 90 TYR A C 1
ATOM 774 O O . TYR A 1 90 ? 4.789 -8.873 4.564 1.00 96.06 90 TYR A O 1
ATOM 782 N N . GLY A 1 91 ? 3.589 -7.842 2.968 1.00 96.19 91 GLY A N 1
ATOM 783 C CA . GLY A 1 91 ? 2.798 -9.021 2.611 1.00 96.19 91 GLY A CA 1
ATOM 784 C C . GLY A 1 91 ? 1.877 -9.499 3.736 1.00 96.19 91 GLY A C 1
ATOM 785 O O . GLY A 1 91 ? 1.647 -10.698 3.868 1.00 96.19 91 GLY A O 1
ATOM 786 N N . LEU A 1 92 ? 1.371 -8.582 4.568 1.00 97.25 92 LEU A N 1
ATOM 787 C CA . LEU A 1 92 ? 0.438 -8.920 5.639 1.00 97.25 92 LEU A CA 1
ATOM 788 C C . LEU A 1 92 ? -0.943 -9.275 5.062 1.00 97.25 92 LEU A C 1
ATOM 790 O O . LEU A 1 92 ? -1.407 -8.593 4.141 1.00 97.25 92 LEU A O 1
ATOM 794 N N . PRO A 1 93 ? -1.629 -10.291 5.610 1.00 97.62 93 PRO A N 1
ATOM 795 C CA . PRO A 1 93 ? -2.965 -10.678 5.168 1.00 97.62 93 PRO A CA 1
ATOM 796 C C . PRO A 1 93 ? -3.985 -9.526 5.219 1.00 97.62 93 PRO A C 1
ATOM 798 O O . PRO A 1 93 ? -3.978 -8.704 6.138 1.00 97.62 93 PRO A O 1
ATOM 801 N N . CYS A 1 94 ? -4.872 -9.451 4.218 1.00 98.44 94 CYS A N 1
ATOM 802 C CA . CYS A 1 94 ? -5.874 -8.381 4.125 1.00 98.44 94 CYS A CA 1
ATOM 803 C C . CYS A 1 94 ? -6.858 -8.392 5.303 1.00 98.44 94 CYS A C 1
ATOM 805 O O . CYS A 1 94 ? -7.290 -7.331 5.739 1.00 98.44 94 CYS A O 1
ATOM 807 N N . ASP A 1 95 ? -7.207 -9.576 5.806 1.00 98.06 95 ASP A N 1
ATOM 808 C CA . ASP A 1 95 ? -8.058 -9.784 6.978 1.00 98.06 95 ASP A CA 1
ATOM 809 C C . ASP A 1 95 ? -7.411 -9.244 8.256 1.00 98.06 95 ASP A C 1
ATOM 811 O O . ASP A 1 95 ? -8.107 -8.629 9.050 1.00 98.06 95 ASP A O 1
ATOM 815 N N . TRP A 1 96 ? -6.089 -9.361 8.423 1.00 98.06 96 TRP A N 1
ATOM 816 C CA . TRP A 1 96 ? -5.393 -8.782 9.581 1.00 98.06 96 TRP A CA 1
ATOM 817 C C . TRP A 1 96 ? -5.392 -7.256 9.550 1.00 98.06 96 TRP A C 1
ATOM 819 O O . TRP A 1 96 ? -5.586 -6.618 10.580 1.00 98.06 96 TRP A O 1
ATOM 829 N N . ILE A 1 97 ? -5.175 -6.664 8.372 1.00 98.50 97 ILE A N 1
ATOM 830 C CA . ILE A 1 97 ? -5.214 -5.204 8.228 1.00 98.50 97 ILE A CA 1
ATOM 831 C C . ILE A 1 97 ? -6.641 -4.683 8.384 1.00 98.50 97 ILE A C 1
ATOM 833 O O . ILE A 1 97 ? -6.840 -3.613 8.954 1.00 98.50 97 ILE A O 1
ATOM 837 N N . ALA A 1 98 ? -7.631 -5.416 7.883 1.00 98.31 98 ALA A N 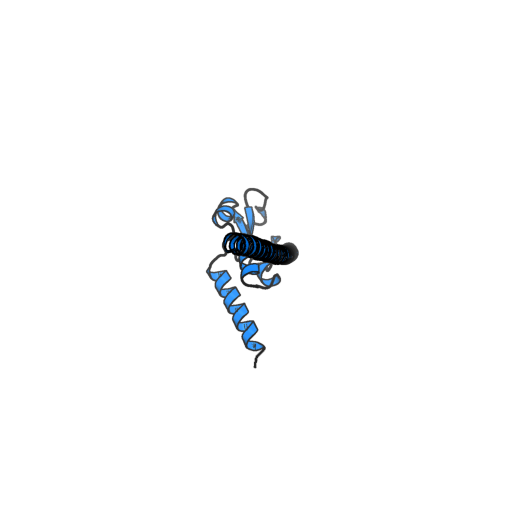1
ATOM 838 C CA . ALA A 1 98 ? -9.024 -5.007 7.931 1.00 98.31 98 ALA A CA 1
ATOM 839 C C . ALA A 1 98 ? -9.735 -5.309 9.258 1.00 98.31 98 ALA A C 1
ATOM 841 O O . ALA A 1 98 ? -10.852 -4.823 9.435 1.00 98.31 98 ALA A O 1
ATOM 842 N N . ASP A 1 99 ? -9.130 -6.109 10.139 1.00 98.44 99 ASP A N 1
ATOM 843 C CA . ASP A 1 99 ? -9.701 -6.522 11.419 1.00 98.44 99 ASP A CA 1
ATOM 844 C C . ASP A 1 99 ? -10.015 -5.321 12.312 1.00 98.44 99 ASP A C 1
ATOM 846 O O . ASP A 1 99 ? -9.258 -4.350 12.354 1.00 98.44 99 ASP A O 1
ATOM 850 N N . ILE A 1 100 ? -11.117 -5.400 13.061 1.00 98.19 100 ILE A N 1
ATOM 851 C CA . ILE A 1 100 ? -11.565 -4.298 13.911 1.00 98.19 100 ILE A CA 1
ATOM 852 C C . ILE A 1 100 ? -10.527 -3.876 14.958 1.00 98.19 100 ILE A C 1
ATOM 854 O O . ILE A 1 100 ? -10.458 -2.694 15.285 1.00 98.19 100 ILE A O 1
ATOM 858 N N . SER A 1 101 ? -9.671 -4.788 15.431 1.00 97.62 101 SER A N 1
ATOM 859 C CA . SER A 1 101 ? -8.576 -4.450 16.353 1.00 97.62 101 SER A CA 1
ATOM 860 C C . SER A 1 101 ? -7.504 -3.548 15.732 1.00 97.62 101 SER A C 1
ATOM 862 O O . SER A 1 101 ? -6.766 -2.892 16.465 1.00 97.62 101 SER A O 1
ATOM 864 N N . ASN A 1 102 ? -7.423 -3.488 14.399 1.00 98.25 102 ASN A N 1
ATOM 865 C CA . ASN A 1 102 ? -6.528 -2.600 13.661 1.00 98.25 102 ASN A CA 1
ATOM 866 C C . ASN A 1 102 ? -7.211 -1.291 13.224 1.00 98.25 102 ASN A C 1
ATOM 868 O O . ASN A 1 102 ? -6.589 -0.466 12.554 1.00 98.25 102 ASN A O 1
ATOM 872 N N . LEU A 1 103 ? -8.481 -1.083 13.576 1.00 97.94 103 LEU A N 1
ATOM 873 C CA . LEU A 1 103 ? -9.251 0.097 13.198 1.00 97.94 103 LEU A CA 1
ATOM 874 C C . LEU A 1 103 ? -9.421 1.044 14.381 1.00 97.94 103 LEU A C 1
ATOM 876 O O . LEU A 1 103 ? -9.611 0.631 15.522 1.00 97.94 103 LEU A O 1
ATOM 880 N N . ARG A 1 104 ? -9.409 2.342 14.092 1.00 96.94 104 ARG A N 1
ATOM 881 C CA . ARG A 1 104 ? -9.765 3.384 15.058 1.00 96.94 104 ARG A CA 1
ATOM 882 C C . ARG A 1 104 ? -10.401 4.572 14.360 1.00 96.94 104 ARG A C 1
ATOM 884 O O . ARG A 1 104 ? -10.211 4.773 13.164 1.00 96.94 104 ARG A O 1
ATOM 891 N N . ILE A 1 105 ? -11.136 5.372 15.119 1.00 97.06 105 ILE A N 1
ATOM 892 C CA . ILE A 1 105 ? -11.666 6.647 14.645 1.00 97.06 105 ILE A CA 1
ATOM 893 C C . ILE A 1 105 ? -10.912 7.750 15.373 1.00 97.06 105 ILE A C 1
ATOM 895 O O . ILE A 1 105 ? -10.956 7.841 16.601 1.00 97.06 105 ILE A O 1
ATOM 899 N N . ILE A 1 106 ? -10.165 8.539 14.605 1.00 95.06 106 ILE A N 1
ATOM 900 C CA . ILE A 1 106 ? -9.285 9.596 15.111 1.00 95.06 106 ILE A CA 1
ATOM 901 C C . ILE A 1 106 ? -9.596 10.916 14.429 1.00 95.06 106 ILE A C 1
ATOM 903 O O . ILE A 1 106 ? -10.176 10.948 13.343 1.00 95.06 106 ILE A O 1
ATOM 907 N N . GLU A 1 107 ? -9.176 12.007 15.059 1.00 96.00 107 GLU A N 1
ATOM 908 C CA . GLU A 1 107 ? -9.322 13.332 14.473 1.00 96.00 107 GLU A CA 1
ATOM 909 C C . GLU A 1 107 ? -8.570 13.439 13.143 1.00 96.00 107 GLU A C 1
ATOM 911 O O . GLU A 1 107 ? -7.464 12.916 12.990 1.00 96.00 107 GLU A O 1
ATOM 916 N N . ALA A 1 108 ? -9.146 14.150 12.176 1.00 92.31 108 ALA A N 1
ATOM 917 C CA . ALA A 1 108 ? -8.566 14.345 10.853 1.00 92.31 108 ALA A CA 1
ATOM 918 C C . ALA A 1 108 ? -7.184 15.017 10.930 1.00 92.31 108 ALA A C 1
ATOM 920 O O . ALA A 1 108 ? -6.287 14.675 10.161 1.00 92.31 108 ALA A O 1
ATOM 921 N N . SER A 1 109 ? -6.981 15.916 11.899 1.00 92.75 109 SER A N 1
ATOM 922 C CA . SER A 1 109 ? -5.685 16.531 12.213 1.00 92.75 109 SER A CA 1
ATOM 923 C C . SER A 1 109 ? -4.638 15.481 12.608 1.00 92.75 109 SER A C 1
ATOM 925 O O . SER A 1 109 ? -3.547 15.447 12.038 1.00 92.75 109 SER A O 1
ATOM 927 N N . ALA A 1 110 ? -4.986 14.575 13.526 1.00 91.19 110 ALA A N 1
ATOM 928 C CA . ALA A 1 110 ? -4.127 13.478 13.958 1.00 91.19 110 ALA A CA 1
ATOM 929 C C . ALA A 1 110 ? -3.861 12.481 12.817 1.00 91.19 110 ALA A C 1
ATOM 931 O O . ALA A 1 110 ? -2.721 12.054 12.620 1.00 91.19 110 ALA A O 1
ATOM 932 N N . ASN A 1 111 ? -4.886 12.164 12.019 1.00 90.75 111 ASN A N 1
ATOM 933 C CA . ASN A 1 111 ? -4.758 11.299 10.847 1.00 90.75 111 ASN A CA 1
ATOM 934 C C . ASN A 1 111 ? -3.800 11.892 9.802 1.00 90.75 111 ASN A C 1
ATOM 936 O O . ASN A 1 111 ? -2.942 11.197 9.261 1.00 90.75 111 ASN A O 1
ATOM 940 N N . MET A 1 112 ? -3.891 13.202 9.563 1.00 88.62 112 MET A N 1
ATOM 941 C CA . MET A 1 112 ? -3.008 13.918 8.645 1.00 88.62 112 MET A CA 1
ATOM 942 C C . MET A 1 112 ? -1.549 13.915 9.123 1.00 88.62 112 MET A C 1
ATOM 944 O O . MET A 1 112 ? -0.649 13.697 8.314 1.00 88.62 112 MET A O 1
ATOM 948 N N . ILE A 1 113 ? -1.306 14.103 10.426 1.00 90.44 113 ILE A N 1
ATOM 949 C CA . ILE A 1 113 ? 0.044 14.039 11.017 1.00 90.44 113 ILE A CA 1
ATOM 950 C C . ILE A 1 113 ? 0.637 12.627 10.887 1.00 90.44 113 ILE A C 1
ATOM 952 O O . ILE A 1 113 ? 1.820 12.474 10.567 1.00 90.44 113 ILE A O 1
ATOM 956 N N . LYS A 1 114 ? -0.177 11.587 11.101 1.00 88.56 114 LYS A N 1
ATOM 957 C CA . LYS A 1 114 ? 0.224 10.184 10.919 1.00 88.56 114 LYS A CA 1
ATOM 958 C C . LYS A 1 114 ? 0.559 9.869 9.460 1.00 88.56 114 LYS A C 1
ATOM 960 O O . LYS A 1 114 ? 1.569 9.215 9.172 1.00 88.56 114 LYS A O 1
ATOM 965 N N . GLY A 1 115 ? -0.281 10.325 8.534 1.00 89.06 115 GLY A N 1
ATOM 966 C CA . GLY A 1 115 ? -0.158 10.040 7.110 1.00 89.06 115 GLY A CA 1
ATOM 967 C C . GLY A 1 115 ? -0.164 8.534 6.830 1.00 89.06 115 GLY A C 1
ATOM 968 O O . GLY A 1 115 ? -1.039 7.799 7.273 1.00 89.06 115 GLY A O 1
ATOM 969 N N . MET A 1 116 ? 0.839 8.051 6.093 1.00 86.12 116 MET A N 1
ATOM 970 C CA . MET A 1 116 ? 0.929 6.638 5.683 1.00 86.12 116 MET A CA 1
ATOM 971 C C . MET A 1 116 ? 1.657 5.741 6.696 1.00 86.12 116 MET A C 1
ATOM 973 O O . MET A 1 116 ? 1.894 4.564 6.412 1.00 86.12 116 MET A O 1
ATOM 977 N N . LYS A 1 117 ? 2.053 6.284 7.852 1.00 90.69 117 LYS A N 1
ATOM 978 C CA . LYS A 1 117 ? 2.838 5.557 8.852 1.00 90.69 117 LYS A CA 1
ATOM 979 C C . LYS A 1 117 ? 1.940 4.649 9.686 1.00 90.69 117 LYS A C 1
ATOM 981 O O . LYS A 1 117 ? 0.802 5.003 9.992 1.00 90.69 117 LYS A O 1
ATOM 986 N N . SER A 1 118 ? 2.469 3.490 10.051 1.00 94.81 118 SER A N 1
ATOM 987 C CA . SER A 1 118 ? 1.881 2.624 11.070 1.00 94.81 118 SER A CA 1
ATOM 988 C C . SER A 1 118 ? 2.361 3.016 12.461 1.00 94.81 118 SER A C 1
ATOM 990 O O . SER A 1 118 ? 3.463 3.547 12.615 1.00 94.81 118 SER A O 1
ATOM 992 N N . GLU A 1 119 ? 1.573 2.678 13.476 1.00 93.44 119 GLU A N 1
ATOM 993 C CA . GLU A 1 119 ? 2.085 2.649 14.844 1.00 93.44 119 GLU A CA 1
ATOM 994 C C . GLU A 1 119 ? 3.167 1.546 14.960 1.00 93.44 119 GLU A C 1
ATOM 996 O O . GLU A 1 119 ? 2.914 0.403 14.552 1.00 93.44 119 GLU A O 1
ATOM 1001 N N . PRO A 1 120 ? 4.373 1.841 15.490 1.00 93.75 120 PRO A N 1
ATOM 1002 C CA . PRO A 1 120 ? 5.501 0.902 15.445 1.00 93.75 120 PRO A CA 1
ATOM 1003 C C . PRO A 1 120 ? 5.251 -0.425 16.168 1.00 93.75 120 PRO A C 1
ATOM 1005 O O . PRO A 1 120 ? 5.678 -1.488 15.708 1.00 93.75 120 PRO A O 1
ATOM 1008 N N . GLU A 1 121 ? 4.569 -0.370 17.310 1.00 96.31 121 GLU A N 1
ATOM 1009 C CA . GLU A 1 121 ? 4.366 -1.529 18.178 1.00 96.31 121 GLU A CA 1
ATOM 1010 C C . GLU A 1 121 ? 3.344 -2.526 17.591 1.00 96.31 121 GLU A C 1
ATOM 1012 O O . GLU A 1 121 ? 3.717 -3.692 17.397 1.00 96.31 121 GLU A O 1
ATOM 1017 N N . PRO A 1 122 ? 2.141 -2.095 17.155 1.00 96.31 122 PRO A N 1
ATOM 1018 C CA . PRO A 1 122 ? 1.199 -2.963 16.448 1.00 96.31 122 PRO A CA 1
ATOM 1019 C C . PRO A 1 122 ? 1.783 -3.589 15.178 1.00 96.31 122 PRO A C 1
ATOM 1021 O O . PRO A 1 122 ? 1.607 -4.788 14.941 1.00 96.31 122 PRO A O 1
ATOM 1024 N N . LEU A 1 123 ? 2.538 -2.815 14.386 1.00 96.19 123 LEU A N 1
ATOM 1025 C CA . LEU A 1 123 ? 3.204 -3.334 13.189 1.00 96.19 123 LEU A CA 1
ATOM 1026 C C . LEU A 1 123 ? 4.198 -4.445 13.553 1.00 96.19 123 LEU A C 1
ATOM 1028 O O . LEU A 1 123 ? 4.194 -5.511 12.937 1.00 96.19 123 LEU A O 1
ATOM 1032 N N . THR A 1 124 ? 5.020 -4.229 14.581 1.00 96.50 124 THR A N 1
ATOM 1033 C CA . THR A 1 124 ? 6.008 -5.218 15.037 1.00 96.50 124 THR A CA 1
ATOM 1034 C C . THR A 1 124 ? 5.340 -6.528 15.453 1.00 96.50 124 THR A C 1
ATOM 1036 O O . THR A 1 124 ? 5.788 -7.600 15.040 1.00 96.50 124 THR A O 1
ATOM 1039 N N . LYS A 1 125 ? 4.234 -6.456 16.201 1.00 96.25 125 LYS A N 1
ATOM 1040 C CA . LYS A 1 125 ? 3.451 -7.634 16.600 1.00 96.25 125 LYS A CA 1
ATOM 1041 C C . LYS A 1 125 ? 2.905 -8.408 15.400 1.00 96.25 125 LYS A C 1
ATOM 1043 O O . LYS A 1 125 ? 3.045 -9.630 15.349 1.00 96.25 125 LYS A O 1
ATOM 1048 N N . MET A 1 126 ? 2.329 -7.719 14.410 1.00 96.62 126 MET A N 1
ATOM 1049 C CA . MET A 1 126 ? 1.831 -8.373 13.192 1.00 96.62 126 MET A CA 1
ATOM 1050 C C . MET A 1 126 ? 2.958 -9.065 12.413 1.00 96.62 126 MET A C 1
ATOM 1052 O O . MET A 1 126 ? 2.797 -10.202 11.970 1.00 96.62 126 MET A O 1
ATOM 1056 N N . LEU A 1 127 ? 4.127 -8.428 12.301 1.00 96.06 127 LEU A N 1
ATOM 1057 C CA . LEU A 1 127 ? 5.291 -9.017 11.633 1.00 96.06 127 LEU A CA 1
ATOM 1058 C C . LEU A 1 127 ? 5.827 -10.253 12.366 1.00 96.06 127 LEU A C 1
ATOM 1060 O O . LEU A 1 127 ? 6.202 -11.234 11.724 1.00 96.06 127 LEU A O 1
ATOM 1064 N N . GLN A 1 128 ? 5.860 -10.233 13.700 1.00 95.62 128 GLN A N 1
ATOM 1065 C CA . GLN A 1 128 ? 6.242 -11.401 14.499 1.00 95.62 128 GLN A CA 1
ATOM 1066 C C . GLN A 1 128 ? 5.260 -12.557 14.287 1.00 95.62 128 GLN A C 1
ATOM 1068 O O . GLN A 1 128 ? 5.688 -13.676 14.008 1.00 95.62 128 GLN A O 1
ATOM 1073 N N . ARG A 1 129 ? 3.951 -12.278 14.317 1.00 93.56 129 ARG A N 1
ATOM 1074 C CA . ARG A 1 129 ? 2.906 -13.276 14.046 1.00 93.56 129 ARG A CA 1
ATOM 1075 C C . ARG A 1 129 ? 3.061 -13.915 12.661 1.00 93.56 129 ARG A C 1
ATOM 1077 O O . ARG A 1 129 ? 2.946 -15.135 12.536 1.00 93.56 129 ARG A O 1
ATOM 1084 N N . ALA A 1 130 ? 3.351 -13.114 11.633 1.00 92.25 130 ALA A N 1
ATOM 1085 C CA . ALA A 1 130 ? 3.575 -13.606 10.273 1.00 92.25 130 ALA A CA 1
ATOM 1086 C C . ALA A 1 130 ? 4.794 -14.543 10.189 1.00 92.25 130 ALA A C 1
ATOM 1088 O O . ALA A 1 130 ? 4.720 -15.602 9.569 1.00 92.25 130 ALA A O 1
ATOM 1089 N N . LYS A 1 131 ? 5.896 -14.201 10.871 1.00 90.38 131 LYS A N 1
ATOM 1090 C CA . LYS A 1 131 ? 7.100 -15.047 10.933 1.00 90.38 131 LYS A CA 1
ATOM 1091 C C . LYS A 1 131 ? 6.833 -16.386 11.620 1.00 90.38 131 LYS A C 1
ATOM 1093 O O . LYS A 1 131 ? 7.234 -17.419 11.092 1.00 90.38 131 LYS A O 1
ATOM 1098 N N . SER A 1 132 ? 6.134 -16.376 12.755 1.00 88.06 132 SER A N 1
ATOM 1099 C CA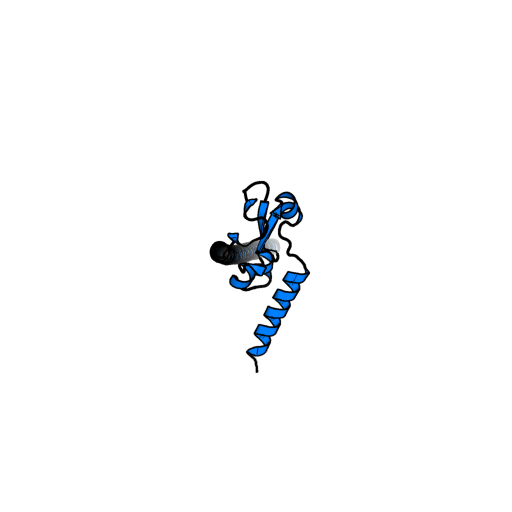 . SER A 1 132 ? 5.815 -17.604 13.492 1.00 88.06 132 SER A CA 1
ATOM 1100 C C . SER A 1 132 ? 4.912 -18.541 12.690 1.00 88.06 132 SER A C 1
ATOM 1102 O O . SER A 1 132 ? 5.142 -19.744 12.681 1.00 88.06 132 SER A O 1
ATOM 1104 N N . SER A 1 133 ? 3.939 -17.992 11.956 1.00 77.88 133 SER A N 1
ATOM 1105 C CA . SER A 1 133 ? 3.001 -18.779 11.137 1.00 77.88 133 SER A CA 1
ATOM 1106 C C . SER A 1 133 ? 3.702 -19.536 10.000 1.00 77.88 133 SER A C 1
ATOM 1108 O O . SER A 1 133 ? 3.308 -20.646 9.659 1.00 77.88 133 SER A O 1
ATOM 1110 N N . ASN A 1 134 ? 4.780 -18.968 9.451 1.00 72.69 134 ASN A N 1
ATOM 1111 C CA . ASN A 1 134 ? 5.566 -19.606 8.393 1.00 72.69 134 ASN A CA 1
ATOM 1112 C C . ASN A 1 134 ? 6.512 -20.700 8.917 1.00 72.69 134 ASN A C 1
ATOM 1114 O O . ASN A 1 134 ? 6.886 -21.586 8.157 1.00 72.69 134 ASN A O 1
ATOM 1118 N N . SER A 1 135 ? 6.889 -20.664 10.200 1.00 64.94 135 SER A N 1
ATOM 1119 C CA . SER A 1 135 ? 7.802 -21.649 10.798 1.00 64.94 135 SER A CA 1
ATOM 1120 C C . SER A 1 135 ? 7.116 -22.970 11.167 1.00 64.94 135 SER A C 1
ATOM 1122 O O . SER A 1 135 ? 7.804 -23.966 11.374 1.00 64.94 135 SER A O 1
ATOM 1124 N N . THR A 1 136 ? 5.785 -22.997 11.276 1.00 59.59 136 THR A N 1
ATOM 1125 C CA . THR A 1 136 ? 5.015 -24.184 11.698 1.00 59.59 136 THR A CA 1
ATOM 1126 C C . THR A 1 136 ? 4.689 -25.134 10.538 1.00 59.59 136 THR A C 1
ATOM 1128 O O . THR A 1 136 ? 4.283 -26.261 10.778 1.00 59.59 136 THR A O 1
ATOM 1131 N N . ILE A 1 137 ? 4.884 -24.715 9.283 1.00 57.00 137 ILE A N 1
ATOM 1132 C CA . ILE A 1 137 ? 4.552 -25.519 8.088 1.00 57.00 137 ILE A CA 1
ATOM 1133 C C . ILE A 1 137 ? 5.768 -26.335 7.587 1.00 57.00 137 ILE A C 1
ATOM 1135 O O . ILE A 1 137 ? 5.643 -27.153 6.683 1.00 57.00 137 ILE A O 1
ATOM 1139 N N . SER A 1 138 ? 6.951 -26.151 8.182 1.00 52.38 138 SER A N 1
ATOM 1140 C CA . SER A 1 138 ? 8.206 -26.798 7.764 1.00 52.38 138 SER A CA 1
ATOM 1141 C C . SER A 1 138 ? 8.767 -27.832 8.756 1.00 52.38 138 SER A C 1
ATOM 1143 O O . SER A 1 138 ? 9.976 -28.060 8.755 1.00 52.38 138 SER A O 1
ATOM 1145 N N . GLY A 1 139 ? 7.931 -28.431 9.608 1.00 40.53 139 GLY A N 1
ATOM 1146 C CA . GLY A 1 139 ? 8.294 -29.545 10.499 1.00 40.53 139 GLY A CA 1
ATOM 1147 C C . GLY A 1 139 ? 7.294 -30.682 10.384 1.00 40.53 139 GLY A C 1
ATOM 1148 O O . GLY A 1 139 ? 7.733 -31.842 10.527 1.00 40.53 139 GLY A O 1
#

Secondary structure (DSSP, 8-state):
-HHHHHHHHHHHHHHHHHHHHHHHHHHHHHHHHHHHHHHHHHHHHHHHHHHHHHHHHHHS-GGGSTTGGG--SSSEEEEESS-HHHHHHTT--HHHHHSGGGEEEEEHHHHHHHTTPPPHHHHHHHHHHHHHHHHSS--

Foldseek 3Di:
DVVVVVVVVVVVVVVVVVVVVVVVVVVVVVVVVVVVVVVVVLVVLLVVLVVLLVVLLVVDPCVPAPCPVVDDDAFKHKDFLQASVLCSVLVNDSCLRSPPVRIHIHTPVVCVVCDRHHDPPVSVVSSVVVVVVVVVVPD

Sequence (139 aa):
MERFKGWYQLQHDKHQKEKQRTAQIEQNRAKKAEEARLMREKKQAWKLYSDTVWKLTKAQPLHTLPNYDKRDFTTYQLDHIVSVTDGFRYGLPCDWIADISNLRIIEASANMIKGMKSEPEPLTKMLQRAKSSNSTISG

Radius of gyration: 27.64 Å; chains: 1; bounding box: 68×46×73 Å

pLDDT: mean 91.43, std 11.28, range [40.53, 98.69]